Protein AF-A0A183G7K2-F1 (afdb_monomer_lite)

Organism: Heligmosomoides polygyrus (NCBI:txid6339)

Structure (mmCIF, N/CA/C/O backbone):
data_AF-A0A183G7K2-F1
#
_entry.id   AF-A0A183G7K2-F1
#
loop_
_atom_site.group_PDB
_atom_site.id
_atom_site.type_symbol
_atom_site.label_atom_id
_atom_site.label_alt_id
_atom_site.label_comp_id
_atom_site.label_asym_id
_atom_site.label_entity_id
_atom_site.label_seq_id
_atom_site.pdbx_PDB_ins_code
_atom_site.Cartn_x
_atom_site.Cartn_y
_atom_site.Cartn_z
_atom_site.occupancy
_atom_site.B_iso_or_equiv
_atom_site.auth_seq_id
_atom_site.auth_comp_id
_atom_site.auth_asym_id
_atom_site.auth_atom_id
_atom_site.pdbx_PDB_model_num
ATOM 1 N N . MET A 1 1 ? -31.179 12.630 -44.413 1.00 46.31 1 MET A N 1
ATOM 2 C CA . MET A 1 1 ? -31.026 12.393 -42.960 1.00 46.31 1 MET A CA 1
ATOM 3 C C . MET A 1 1 ? -29.543 12.173 -42.696 1.00 46.31 1 MET A C 1
ATOM 5 O O . MET A 1 1 ? -28.984 11.235 -43.246 1.00 46.31 1 MET A O 1
ATOM 9 N N . ARG A 1 2 ? -28.868 13.105 -42.007 1.00 49.22 2 ARG A N 1
ATOM 10 C CA . ARG A 1 2 ? -27.423 13.012 -41.729 1.00 49.22 2 ARG A CA 1
ATOM 11 C C . ARG A 1 2 ? -27.209 12.005 -40.596 1.00 49.22 2 ARG A C 1
ATOM 13 O O . ARG A 1 2 ? -27.756 12.185 -39.515 1.00 49.22 2 ARG A O 1
ATOM 20 N N . SER A 1 3 ? -26.465 10.942 -40.888 1.00 51.66 3 SER A N 1
ATOM 21 C CA . SER A 1 3 ? -26.138 9.864 -39.953 1.00 51.66 3 SER A CA 1
ATOM 22 C C . SER A 1 3 ? -25.268 10.404 -38.812 1.00 51.66 3 SER A C 1
ATOM 24 O O . SER A 1 3 ? -24.110 10.757 -39.024 1.00 51.66 3 SER A O 1
ATOM 26 N N . LEU A 1 4 ? -25.849 10.522 -37.616 1.00 52.50 4 LEU A N 1
ATOM 27 C CA . LEU A 1 4 ? -25.199 11.035 -36.401 1.00 52.50 4 LEU A CA 1
ATOM 28 C C . LEU A 1 4 ? -24.454 9.950 -35.598 1.00 52.50 4 LEU A C 1
ATOM 30 O O . LEU A 1 4 ? -23.961 10.224 -34.508 1.00 52.50 4 LEU A O 1
ATOM 34 N N . THR A 1 5 ? -24.375 8.716 -36.096 1.00 56.84 5 THR A N 1
ATOM 35 C CA . THR A 1 5 ? -23.909 7.562 -35.304 1.00 56.84 5 THR A CA 1
ATOM 36 C C . THR A 1 5 ? -22.398 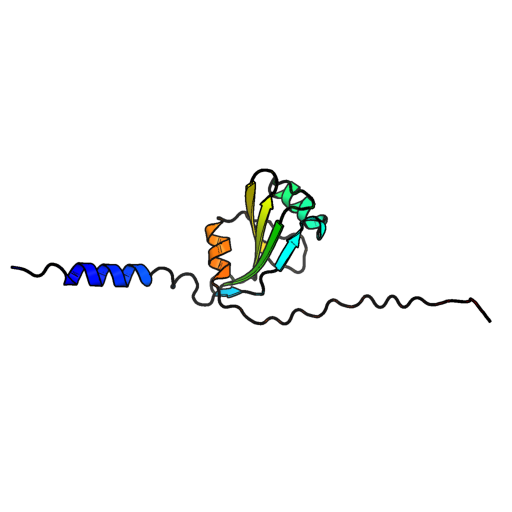7.332 -35.344 1.00 56.84 5 THR A C 1
ATOM 38 O O . THR A 1 5 ? -21.855 6.707 -34.438 1.00 56.84 5 THR A O 1
ATOM 41 N N . VAL A 1 6 ? -21.691 7.874 -36.337 1.00 60.19 6 VAL A N 1
ATOM 42 C CA . VAL A 1 6 ? -20.233 7.700 -36.483 1.00 60.19 6 VAL A CA 1
ATOM 43 C C . VAL A 1 6 ? -19.397 8.498 -35.461 1.00 60.19 6 VAL A C 1
ATOM 45 O O . VAL A 1 6 ? -18.475 7.916 -34.891 1.00 60.19 6 VAL A O 1
ATOM 48 N N . PRO A 1 7 ? -19.678 9.786 -35.156 1.00 56.66 7 PRO A N 1
ATOM 49 C CA . PRO A 1 7 ? -18.818 10.549 -34.244 1.00 56.66 7 PRO A CA 1
ATOM 50 C C . PRO A 1 7 ? -18.908 10.076 -32.783 1.00 56.66 7 PRO A C 1
ATOM 52 O O . PRO A 1 7 ? -17.937 10.198 -32.042 1.00 56.66 7 PRO A O 1
ATOM 55 N N . ILE A 1 8 ? -20.036 9.481 -32.376 1.00 58.91 8 ILE A N 1
ATOM 56 C CA . ILE A 1 8 ? -20.222 8.949 -31.015 1.00 58.91 8 ILE A CA 1
ATOM 57 C C . ILE A 1 8 ? -19.392 7.671 -30.813 1.00 58.91 8 ILE A C 1
ATOM 59 O O . ILE A 1 8 ? -18.786 7.487 -29.759 1.00 58.91 8 ILE A O 1
ATOM 63 N N . ALA A 1 9 ? -19.299 6.817 -31.838 1.00 58.38 9 ALA A N 1
ATOM 64 C CA . ALA A 1 9 ? -18.492 5.598 -31.783 1.00 58.38 9 ALA A CA 1
ATOM 65 C C . ALA A 1 9 ? -16.984 5.893 -31.665 1.00 58.38 9 ALA A C 1
ATOM 67 O O . ALA A 1 9 ? -16.269 5.184 -30.961 1.00 58.38 9 ALA A O 1
ATOM 68 N N . LEU A 1 10 ? -16.503 6.968 -32.300 1.00 54.88 10 LEU A N 1
ATOM 69 C CA . LEU A 1 10 ? -15.104 7.399 -32.197 1.00 54.88 10 LEU A CA 1
ATOM 70 C C . LEU A 1 10 ? -14.762 7.953 -30.807 1.00 54.88 10 LEU A C 1
ATOM 72 O O . LEU A 1 10 ? -13.694 7.649 -30.285 1.00 54.88 10 LEU A O 1
ATOM 76 N N . LEU A 1 11 ? -15.673 8.694 -30.168 1.00 53.81 11 LEU A N 1
ATOM 77 C CA . LEU A 1 11 ? -15.478 9.171 -28.793 1.00 53.81 11 LEU A CA 1
ATOM 78 C C . LEU A 1 11 ? -15.413 8.017 -27.781 1.00 53.81 11 LEU A C 1
ATOM 80 O O . LEU A 1 11 ? -14.591 8.061 -26.871 1.00 53.81 11 LEU A O 1
ATOM 84 N N . ALA A 1 12 ? -16.207 6.958 -27.967 1.00 57.59 12 ALA A N 1
ATOM 85 C CA . ALA A 1 12 ? -16.169 5.781 -27.095 1.00 57.59 12 ALA A CA 1
ATOM 86 C C . ALA A 1 12 ? -14.823 5.027 -27.152 1.00 57.59 12 ALA A C 1
ATOM 88 O O . ALA A 1 12 ? -14.366 4.512 -26.134 1.00 57.59 12 ALA A O 1
ATOM 89 N N . LEU A 1 13 ? -14.157 5.000 -28.312 1.00 53.09 13 LEU A N 1
ATOM 90 C CA . LEU A 1 13 ? -12.861 4.329 -28.482 1.00 53.09 13 LEU A CA 1
ATOM 91 C C . LEU A 1 13 ? -11.690 5.095 -27.837 1.00 53.09 13 LEU A C 1
ATOM 93 O O . LEU A 1 13 ? -10.727 4.472 -27.386 1.00 53.09 13 LEU A O 1
ATOM 97 N N . PHE A 1 14 ? -11.779 6.426 -27.736 1.00 51.25 14 PHE A N 1
ATOM 98 C CA . PHE A 1 14 ? -10.749 7.249 -27.085 1.00 51.25 14 PHE A CA 1
ATOM 99 C C . PHE A 1 14 ? -10.803 7.208 -25.551 1.00 51.25 14 PHE A C 1
ATOM 101 O O . PHE A 1 14 ? -9.768 7.345 -24.904 1.00 51.25 14 PHE A O 1
ATOM 108 N N . VAL A 1 15 ? -11.970 6.968 -24.946 1.00 52.94 15 VAL A N 1
ATOM 109 C CA . VAL A 1 15 ? -12.082 6.892 -23.474 1.00 52.94 15 VAL A CA 1
ATOM 110 C C . VAL A 1 15 ? -11.430 5.617 -22.915 1.00 52.94 15 VAL A C 1
ATOM 112 O O . VAL A 1 15 ? -10.930 5.622 -21.794 1.00 52.94 15 VAL A O 1
ATOM 115 N N . CYS A 1 16 ? -11.357 4.534 -23.696 1.00 49.72 16 CYS A N 1
ATOM 116 C CA . CYS A 1 16 ? -10.711 3.290 -23.260 1.00 49.72 16 CYS A CA 1
ATOM 117 C C . CYS A 1 16 ? -9.176 3.309 -23.344 1.00 49.72 16 CYS A C 1
ATOM 119 O O . CYS A 1 16 ? -8.536 2.409 -22.809 1.00 49.72 16 CYS A O 1
ATOM 121 N N . SER A 1 17 ? -8.574 4.291 -24.021 1.00 48.72 17 SER A N 1
ATOM 122 C CA . SER A 1 17 ? -7.126 4.319 -24.284 1.00 48.72 17 SER A CA 1
ATOM 123 C C . SER A 1 17 ? -6.342 5.240 -23.342 1.00 48.72 17 SER A C 1
ATOM 125 O O . SER A 1 17 ? -5.125 5.111 -23.243 1.00 48.72 17 SER A O 1
ATOM 127 N N . THR A 1 18 ? -7.006 6.120 -22.589 1.00 48.34 18 THR A N 1
ATOM 128 C CA . THR A 1 18 ? -6.326 7.068 -21.688 1.00 48.34 18 THR A CA 1
ATOM 129 C C . THR A 1 18 ? -5.968 6.491 -20.319 1.00 48.34 18 THR A C 1
ATOM 131 O O . THR A 1 18 ? -5.204 7.116 -19.594 1.00 48.34 18 THR A O 1
ATOM 134 N N . THR A 1 19 ? -6.465 5.308 -19.944 1.00 50.19 19 THR A N 1
ATOM 135 C CA . THR A 1 19 ? -6.119 4.675 -18.654 1.00 50.19 19 THR A CA 1
ATOM 136 C C . THR A 1 19 ? -4.874 3.792 -18.720 1.00 50.19 19 THR A C 1
ATOM 138 O O . THR A 1 19 ? -4.357 3.402 -17.681 1.00 50.19 19 THR A O 1
ATOM 141 N N . ALA A 1 20 ? -4.383 3.463 -19.919 1.00 48.03 20 ALA A N 1
ATOM 142 C CA . ALA A 1 20 ? -3.237 2.568 -20.095 1.00 48.03 20 ALA A CA 1
ATOM 143 C C . ALA A 1 20 ? -1.875 3.289 -20.063 1.00 48.03 20 ALA A C 1
ATOM 145 O O . ALA A 1 20 ? -0.847 2.641 -19.890 1.00 48.03 20 ALA A O 1
ATOM 146 N N . ILE A 1 21 ? -1.855 4.616 -20.226 1.00 48.88 21 ILE A N 1
ATOM 147 C CA . ILE A 1 21 ? -0.616 5.382 -20.445 1.00 48.88 21 ILE A CA 1
ATOM 148 C C . ILE A 1 21 ? 0.156 5.610 -19.130 1.00 48.88 21 ILE A C 1
ATOM 150 O O . ILE A 1 21 ? 1.381 5.630 -19.139 1.00 48.88 21 ILE A O 1
ATOM 154 N N . GLU A 1 22 ? -0.523 5.701 -17.980 1.00 53.16 22 GLU A N 1
ATOM 155 C CA . GLU A 1 22 ? 0.129 5.976 -16.681 1.00 53.16 22 GLU A CA 1
ATOM 156 C C . GLU A 1 22 ? 0.860 4.765 -16.068 1.00 53.16 22 GLU A C 1
ATOM 158 O O . GLU A 1 22 ? 1.569 4.909 -15.073 1.00 53.16 22 GLU A O 1
ATOM 163 N N . LEU A 1 23 ? 0.706 3.566 -16.641 1.00 58.06 23 LEU A N 1
ATOM 164 C CA . LEU A 1 23 ? 1.295 2.327 -16.114 1.00 58.06 23 LEU A CA 1
ATOM 165 C C . LEU A 1 23 ? 2.387 1.744 -17.022 1.00 58.06 23 LEU A C 1
ATOM 167 O O . LEU A 1 23 ? 2.909 0.662 -16.738 1.00 58.06 23 LEU A O 1
ATOM 171 N N . GLU A 1 24 ? 2.756 2.434 -18.105 1.00 65.88 24 GLU A N 1
ATOM 172 C CA . GLU A 1 24 ? 3.771 1.948 -19.037 1.00 65.88 24 GLU A CA 1
ATOM 173 C C . GLU A 1 24 ? 5.146 1.847 -18.349 1.00 65.88 24 GLU A C 1
ATOM 175 O O . GLU A 1 24 ? 5.725 2.828 -17.885 1.00 65.88 24 GLU A O 1
ATOM 180 N N . GLY A 1 25 ? 5.686 0.628 -18.262 1.00 75.62 25 GLY A N 1
ATOM 181 C CA . GLY A 1 25 ? 6.929 0.358 -17.532 1.00 75.62 25 GLY A CA 1
ATOM 182 C C . GLY A 1 25 ? 6.766 0.269 -16.011 1.00 75.62 25 GLY A C 1
ATOM 183 O O . GLY A 1 25 ? 7.775 0.209 -15.306 1.00 75.62 25 GLY A O 1
ATOM 184 N N . CYS A 1 26 ? 5.530 0.238 -15.498 1.00 86.81 26 CYS A N 1
ATOM 185 C CA . CYS A 1 26 ? 5.266 -0.096 -14.107 1.00 86.81 26 CYS A CA 1
ATOM 186 C C . CYS A 1 26 ? 5.319 -1.609 -13.888 1.00 86.81 26 CYS A C 1
ATOM 188 O O . CYS A 1 26 ? 4.605 -2.379 -14.530 1.00 86.81 26 CYS A O 1
ATOM 190 N N . GLN A 1 27 ? 6.124 -2.024 -12.917 1.00 89.94 27 GLN A N 1
ATOM 191 C CA . GLN A 1 27 ? 6.283 -3.405 -12.495 1.00 89.94 27 GLN A CA 1
ATOM 192 C C . GLN A 1 27 ? 5.927 -3.555 -11.020 1.00 89.94 27 GLN A C 1
ATOM 194 O O . GLN A 1 27 ? 6.222 -2.680 -10.204 1.00 89.94 27 GLN A O 1
ATOM 199 N N . ARG A 1 28 ? 5.343 -4.695 -10.655 1.00 91.38 28 ARG A N 1
ATOM 200 C CA . ARG A 1 28 ? 5.031 -5.034 -9.266 1.00 91.38 28 ARG A CA 1
ATOM 201 C C . ARG A 1 28 ? 5.493 -6.429 -8.876 1.00 91.38 28 ARG A C 1
ATOM 203 O O . ARG A 1 28 ? 5.543 -7.342 -9.696 1.00 91.38 28 ARG A O 1
ATOM 210 N N . GLY A 1 29 ? 5.773 -6.596 -7.590 1.00 90.06 29 GLY A N 1
ATOM 211 C CA . GLY A 1 29 ? 5.917 -7.899 -6.958 1.00 90.06 29 GLY A CA 1
ATOM 212 C C . GLY A 1 29 ? 4.567 -8.560 -6.659 1.00 90.06 29 GLY A C 1
ATOM 213 O O . GLY A 1 29 ? 3.498 -8.122 -7.102 1.00 90.06 29 GLY A O 1
ATOM 214 N N . TYR A 1 30 ? 4.621 -9.631 -5.870 1.00 90.62 30 TYR A N 1
ATOM 215 C CA . TYR A 1 30 ? 3.424 -10.285 -5.350 1.00 90.62 30 TYR A CA 1
ATOM 216 C C . TYR A 1 30 ? 2.713 -9.406 -4.324 1.00 90.62 30 TYR A C 1
ATOM 218 O O . TYR A 1 30 ? 3.353 -8.732 -3.516 1.00 90.62 30 TYR A O 1
ATOM 226 N N . LEU A 1 31 ? 1.383 -9.469 -4.338 1.00 92.62 31 LEU A N 1
ATOM 227 C CA . LEU A 1 31 ? 0.568 -8.935 -3.259 1.00 92.62 31 LEU A CA 1
ATOM 228 C C . LEU A 1 31 ? 0.727 -9.843 -2.036 1.00 92.62 31 LEU A C 1
ATOM 230 O O . LEU A 1 31 ? 0.383 -11.024 -2.086 1.00 92.62 31 LEU A O 1
ATOM 234 N N . SER A 1 32 ? 1.241 -9.289 -0.946 1.00 92.00 32 SER A N 1
ATOM 235 C CA . SER A 1 32 ? 1.282 -9.942 0.358 1.00 92.00 32 SER A CA 1
ATOM 236 C C . SER A 1 32 ? 0.109 -9.448 1.189 1.00 92.00 32 SER A C 1
ATOM 238 O O . SER A 1 32 ? -0.031 -8.245 1.393 1.00 92.00 32 SER A O 1
ATOM 240 N N . VAL A 1 33 ? -0.742 -10.357 1.659 1.00 92.44 33 VAL A N 1
ATOM 241 C CA . VAL A 1 33 ? -1.861 -10.028 2.548 1.00 92.44 33 VAL A CA 1
ATOM 242 C C . VAL A 1 33 ? -1.625 -10.709 3.884 1.00 92.44 33 VAL A C 1
ATOM 244 O O . VAL A 1 33 ? -1.406 -11.918 3.945 1.00 92.44 33 VAL A O 1
ATOM 247 N N . MET A 1 34 ? -1.658 -9.928 4.955 1.00 91.62 34 MET A N 1
ATOM 248 C CA . MET A 1 34 ? -1.414 -10.400 6.309 1.00 91.62 34 MET A CA 1
ATOM 249 C C . MET A 1 34 ? -2.307 -9.681 7.313 1.00 91.62 34 MET A C 1
ATOM 251 O O . MET A 1 34 ? -2.857 -8.616 7.045 1.00 91.62 34 MET A O 1
ATOM 255 N N . THR A 1 35 ? -2.434 -10.267 8.494 1.00 91.38 35 THR A N 1
ATOM 256 C CA . THR A 1 35 ? -3.002 -9.604 9.664 1.00 91.38 35 THR A CA 1
ATOM 257 C C . THR A 1 35 ? -1.944 -8.733 10.331 1.00 91.38 35 THR A C 1
ATOM 259 O O . THR A 1 35 ? -0.750 -9.043 10.315 1.00 91.38 35 THR A O 1
ATOM 262 N N . ALA A 1 36 ? -2.369 -7.627 10.935 1.00 87.75 36 ALA A N 1
ATOM 263 C CA . ALA A 1 36 ? -1.453 -6.663 11.531 1.00 87.75 36 ALA A CA 1
ATOM 264 C C . ALA A 1 36 ? -0.646 -7.242 12.717 1.00 87.75 36 ALA A C 1
ATOM 266 O O . ALA A 1 36 ? 0.414 -6.724 13.066 1.00 87.75 36 ALA A O 1
ATOM 267 N N . ASP A 1 37 ? -1.103 -8.323 13.355 1.00 88.69 37 ASP A N 1
ATOM 268 C CA . ASP A 1 37 ? -0.356 -9.019 14.410 1.00 88.69 37 ASP A CA 1
ATOM 269 C C . ASP A 1 37 ? 1.006 -9.580 13.964 1.00 88.69 37 ASP A C 1
ATOM 271 O O . ASP A 1 37 ? 1.886 -9.745 14.815 1.00 88.69 37 ASP A O 1
ATOM 275 N N . LYS A 1 38 ? 1.196 -9.817 12.659 1.00 85.81 38 LYS A N 1
ATOM 276 C CA . LYS A 1 38 ? 2.446 -10.321 12.077 1.00 85.81 38 LYS A CA 1
ATOM 277 C C . LYS A 1 38 ? 3.604 -9.332 12.182 1.00 85.81 38 LYS A C 1
ATOM 279 O O . LYS A 1 38 ? 4.748 -9.776 12.219 1.00 85.81 38 LYS A O 1
ATOM 284 N N . ASP A 1 39 ? 3.329 -8.031 12.299 1.00 79.94 39 ASP A N 1
ATOM 285 C CA . ASP A 1 39 ? 4.365 -7.005 12.415 1.00 79.94 39 ASP A CA 1
ATOM 286 C C . ASP A 1 39 ? 4.002 -5.919 13.443 1.00 79.94 39 ASP A C 1
ATOM 288 O O . ASP A 1 39 ? 3.349 -4.910 13.165 1.00 79.94 39 ASP A O 1
ATOM 292 N N . LYS A 1 40 ? 4.470 -6.116 14.682 1.00 84.94 40 LYS A N 1
ATOM 293 C CA . LYS A 1 40 ? 4.282 -5.146 15.774 1.00 84.94 40 LYS A CA 1
ATOM 294 C C . LYS A 1 40 ? 4.995 -3.816 15.516 1.00 84.94 40 LYS A C 1
ATOM 296 O O . LYS A 1 40 ? 4.528 -2.796 16.022 1.00 84.94 40 LYS A O 1
ATOM 301 N N . HIS A 1 41 ? 6.117 -3.828 14.795 1.00 84.25 41 HIS A N 1
ATOM 302 C CA . HIS A 1 41 ? 6.886 -2.620 14.507 1.00 84.25 41 HIS A CA 1
ATOM 303 C C . HIS A 1 41 ? 6.121 -1.745 13.523 1.00 84.25 41 HIS A C 1
ATOM 305 O O . HIS A 1 41 ? 5.863 -0.580 13.813 1.00 84.25 41 HIS A O 1
ATOM 311 N N . LEU A 1 42 ? 5.648 -2.344 12.431 1.00 81.38 42 LEU A N 1
ATOM 312 C CA . LEU A 1 42 ? 4.836 -1.670 11.428 1.00 81.38 42 LEU A CA 1
ATOM 313 C C . LEU A 1 42 ? 3.587 -1.036 12.048 1.00 81.38 42 LEU A C 1
ATOM 315 O O . LEU A 1 42 ? 3.285 0.125 11.794 1.00 81.38 42 LEU A O 1
ATOM 319 N N . ARG A 1 43 ? 2.890 -1.749 12.942 1.00 86.81 43 ARG A N 1
ATOM 320 C CA . ARG A 1 43 ? 1.736 -1.186 13.668 1.00 86.81 43 ARG A CA 1
ATOM 321 C C . ARG A 1 43 ? 2.090 0.050 14.491 1.00 86.81 43 ARG A C 1
ATOM 323 O O . ARG A 1 43 ? 1.294 0.988 14.554 1.00 86.81 43 ARG A O 1
ATOM 330 N N . LYS A 1 44 ? 3.253 0.038 15.147 1.00 88.44 44 LYS A N 1
ATOM 331 C CA . LYS A 1 44 ? 3.741 1.177 15.927 1.00 88.44 44 LYS A CA 1
ATOM 332 C C . LYS A 1 44 ? 4.051 2.358 15.007 1.00 88.44 44 LYS A C 1
ATOM 334 O O . LYS A 1 44 ? 3.575 3.454 15.276 1.00 88.44 44 LYS A O 1
ATOM 339 N N . GLU A 1 45 ? 4.751 2.124 13.902 1.00 87.44 45 GLU A N 1
ATOM 340 C CA . GLU A 1 45 ? 5.095 3.174 12.940 1.00 87.44 45 GLU A CA 1
ATOM 341 C C . GLU A 1 45 ? 3.873 3.788 12.262 1.00 87.44 45 GLU A C 1
ATOM 343 O O . GLU A 1 45 ? 3.787 5.008 12.180 1.00 87.44 45 GLU A O 1
ATOM 348 N N . ILE A 1 46 ? 2.899 2.979 11.828 1.00 88.25 46 ILE A N 1
ATOM 349 C CA . ILE A 1 46 ? 1.639 3.483 11.258 1.00 88.25 46 ILE A CA 1
ATOM 350 C C . ILE A 1 46 ? 0.944 4.400 12.275 1.00 88.25 46 ILE A C 1
ATOM 352 O O . ILE A 1 46 ? 0.477 5.485 11.926 1.00 88.25 46 ILE A O 1
ATOM 356 N N . LYS A 1 47 ? 0.906 4.003 13.552 1.00 91.88 47 LYS A N 1
ATOM 357 C CA . LYS A 1 47 ? 0.293 4.821 14.601 1.00 91.88 47 LYS A CA 1
ATOM 358 C C . LYS A 1 47 ? 1.059 6.124 14.835 1.00 91.88 47 LYS A C 1
ATOM 360 O O . LYS A 1 47 ? 0.430 7.170 14.948 1.00 91.88 47 LYS A O 1
ATOM 365 N N . GLU A 1 48 ? 2.383 6.064 14.932 1.00 91.44 48 GLU A N 1
ATOM 366 C CA . GLU A 1 48 ? 3.229 7.218 15.259 1.00 91.44 48 GLU A CA 1
ATOM 367 C C . GLU A 1 48 ? 3.345 8.211 14.100 1.00 91.44 48 GLU A C 1
ATOM 369 O O . GLU A 1 48 ? 3.235 9.414 14.318 1.00 91.44 48 GLU A O 1
ATOM 374 N N . LYS A 1 49 ? 3.533 7.718 12.873 1.00 89.56 49 LYS A N 1
ATOM 375 C CA . LYS A 1 49 ? 3.761 8.554 11.687 1.00 89.56 49 LYS A CA 1
ATOM 376 C C . LYS A 1 49 ? 2.465 8.966 10.989 1.00 89.56 49 LYS A C 1
ATOM 378 O O . LYS A 1 49 ? 2.411 10.053 10.428 1.00 89.56 49 LYS A O 1
ATOM 383 N N . LEU A 1 50 ? 1.428 8.122 11.008 1.00 90.06 50 LEU A N 1
ATOM 384 C CA . LEU A 1 50 ? 0.182 8.356 10.258 1.00 90.06 50 LEU A CA 1
ATOM 385 C C . LEU A 1 50 ? -1.041 8.601 11.154 1.00 90.06 50 LEU A C 1
ATOM 387 O O . LEU A 1 50 ? -2.132 8.840 10.642 1.00 90.06 50 LEU A O 1
ATOM 391 N N . GLY A 1 51 ? -0.904 8.497 12.481 1.00 90.56 51 GLY A N 1
ATOM 392 C CA . GLY A 1 51 ? -2.030 8.638 13.413 1.00 90.56 51 GLY A CA 1
ATOM 393 C C . GLY A 1 51 ? -3.099 7.547 13.268 1.00 90.56 51 GLY A C 1
ATOM 394 O O . GLY A 1 51 ? -4.185 7.666 13.835 1.00 90.56 51 GLY A O 1
ATOM 395 N N . PHE A 1 52 ? -2.816 6.477 12.518 1.00 91.06 52 PHE A N 1
ATOM 396 C CA . PHE A 1 52 ? -3.777 5.424 12.214 1.00 91.06 52 PHE A CA 1
ATOM 397 C C . PHE A 1 52 ? -3.533 4.209 13.115 1.00 91.06 52 PHE A C 1
ATOM 399 O O . PHE A 1 52 ? -2.472 3.591 13.096 1.00 91.06 52 PHE A O 1
ATOM 406 N N . SER A 1 53 ? -4.516 3.857 13.943 1.00 91.00 53 SER A N 1
ATOM 407 C CA . SER A 1 53 ? -4.400 2.706 14.843 1.00 91.00 53 SER A CA 1
ATOM 408 C C . SER A 1 53 ? -4.941 1.443 14.184 1.00 91.00 53 SER A C 1
ATOM 410 O O . SER A 1 53 ? -6.046 1.446 13.652 1.00 91.00 53 SER A O 1
ATOM 412 N N . THR A 1 54 ? -4.198 0.347 14.306 1.00 89.44 54 THR A N 1
ATOM 413 C CA . THR A 1 54 ? -4.596 -0.993 13.857 1.00 89.44 54 THR A CA 1
ATOM 414 C C . THR A 1 54 ? -4.760 -1.936 15.045 1.00 89.44 54 THR A C 1
ATOM 416 O O . THR A 1 54 ? -3.952 -1.946 15.982 1.00 89.44 54 THR A O 1
ATOM 419 N N . ASN A 1 55 ? -5.801 -2.755 15.016 1.00 89.94 55 ASN A N 1
ATOM 420 C CA . ASN A 1 55 ? -5.994 -3.930 15.855 1.00 89.94 55 ASN A CA 1
ATOM 421 C C . ASN A 1 55 ? -5.187 -5.112 15.311 1.00 89.94 55 ASN A C 1
ATOM 423 O O . ASN A 1 55 ? -4.544 -5.012 14.277 1.00 89.94 55 ASN A O 1
ATOM 427 N N . ARG A 1 56 ? -5.156 -6.226 16.045 1.00 88.31 56 ARG A N 1
ATOM 428 C CA . ARG A 1 56 ? -4.350 -7.408 15.679 1.00 88.31 56 ARG A CA 1
ATOM 429 C C . ARG A 1 56 ? -4.892 -8.133 14.446 1.00 88.31 56 ARG A C 1
ATOM 431 O O . ARG A 1 56 ? -4.117 -8.666 13.665 1.00 88.31 56 ARG A O 1
ATOM 438 N N . ASP A 1 57 ? -6.207 -8.149 14.320 1.00 90.25 57 ASP A N 1
ATOM 439 C CA . ASP A 1 57 ? -6.993 -8.829 13.296 1.00 90.25 57 ASP A CA 1
ATOM 440 C C . ASP A 1 57 ? -7.207 -7.989 12.030 1.00 90.25 57 ASP A C 1
ATOM 442 O O . ASP A 1 57 ? -7.685 -8.515 11.027 1.00 90.25 57 ASP A O 1
ATOM 446 N N . ASP A 1 58 ? -6.839 -6.707 12.062 1.00 91.25 58 ASP A N 1
ATOM 447 C CA . ASP A 1 58 ? -6.959 -5.815 10.911 1.00 91.25 58 ASP A CA 1
ATOM 448 C C . ASP A 1 58 ? -6.043 -6.260 9.765 1.00 91.25 58 ASP A C 1
ATOM 450 O O . ASP A 1 58 ? -4.950 -6.798 9.980 1.00 91.25 58 ASP A O 1
ATOM 454 N N . VAL A 1 59 ? -6.501 -6.029 8.536 1.00 92.12 59 VAL A N 1
ATOM 455 C CA . VAL A 1 59 ? -5.847 -6.516 7.319 1.00 92.12 59 VAL A CA 1
ATOM 456 C C . VAL A 1 59 ? -4.833 -5.495 6.821 1.00 92.12 59 VAL A C 1
ATOM 458 O O . VAL A 1 59 ? -5.137 -4.309 6.686 1.00 92.12 59 VAL A O 1
ATOM 461 N N . ILE A 1 60 ? -3.638 -5.978 6.495 1.00 93.25 60 ILE A N 1
ATOM 462 C CA . ILE A 1 60 ? -2.573 -5.239 5.824 1.00 93.25 60 ILE A CA 1
ATOM 463 C C . ILE A 1 60 ? -2.281 -5.938 4.494 1.00 93.25 60 ILE A C 1
ATOM 465 O O . ILE A 1 60 ? -1.951 -7.123 4.462 1.00 93.25 60 ILE A O 1
ATOM 469 N N . ALA A 1 61 ? -2.382 -5.198 3.396 1.00 94.75 61 ALA A N 1
ATOM 470 C CA . ALA A 1 61 ? -2.023 -5.648 2.060 1.00 94.75 61 ALA A CA 1
ATOM 471 C C . ALA A 1 61 ? -0.839 -4.824 1.547 1.00 94.75 61 ALA A C 1
ATOM 473 O O . ALA A 1 61 ? -0.900 -3.598 1.537 1.00 94.75 61 ALA A O 1
ATOM 474 N N . GLN A 1 62 ? 0.237 -5.482 1.127 1.00 93.94 62 GLN A N 1
ATOM 475 C CA . GLN A 1 62 ? 1.476 -4.846 0.687 1.00 93.94 62 GLN A CA 1
ATOM 476 C C . GLN A 1 62 ? 1.866 -5.313 -0.705 1.00 93.94 62 GLN A C 1
ATOM 478 O O . GLN A 1 62 ? 1.787 -6.500 -1.021 1.00 93.94 62 GLN A O 1
ATOM 483 N N . VAL A 1 63 ? 2.340 -4.382 -1.521 1.00 93.06 63 VAL A N 1
ATOM 484 C CA . VAL A 1 63 ? 2.886 -4.668 -2.842 1.00 93.06 63 VAL A CA 1
ATOM 485 C C . VAL A 1 63 ? 4.116 -3.808 -3.080 1.00 93.06 63 VAL A C 1
ATOM 487 O O . VAL A 1 63 ? 4.112 -2.599 -2.857 1.00 93.06 63 VAL A O 1
ATOM 490 N N . THR A 1 64 ? 5.193 -4.440 -3.533 1.00 92.88 64 THR A N 1
ATOM 491 C CA . THR A 1 64 ? 6.386 -3.727 -3.984 1.00 92.88 64 THR A CA 1
ATOM 492 C C . THR A 1 64 ? 6.198 -3.304 -5.433 1.00 92.88 64 THR A C 1
ATOM 494 O O . THR A 1 64 ? 5.804 -4.123 -6.260 1.00 92.88 64 THR A O 1
ATOM 497 N N . VAL A 1 65 ? 6.485 -2.047 -5.744 1.00 90.94 65 VAL A N 1
ATOM 498 C CA . VAL A 1 65 ? 6.238 -1.418 -7.042 1.00 90.94 65 VAL A CA 1
ATOM 499 C C . VAL A 1 65 ? 7.495 -0.695 -7.498 1.00 90.94 65 VAL A C 1
ATOM 501 O O . VAL A 1 65 ? 8.175 -0.030 -6.715 1.00 90.94 65 VAL A O 1
ATOM 504 N N . ARG A 1 66 ? 7.791 -0.801 -8.789 1.00 88.38 66 ARG A N 1
ATOM 505 C CA . ARG A 1 66 ? 8.820 -0.032 -9.477 1.00 88.38 66 ARG A CA 1
ATOM 506 C C . ARG A 1 66 ? 8.185 0.595 -10.710 1.00 88.38 66 ARG A C 1
ATOM 508 O O . ARG A 1 66 ? 7.669 -0.124 -11.556 1.00 88.38 66 ARG A O 1
ATOM 515 N N . SER A 1 67 ? 8.224 1.917 -10.812 1.00 80.25 67 SER A N 1
ATOM 516 C CA . SER A 1 67 ? 7.769 2.648 -12.001 1.00 80.25 67 SER A CA 1
ATOM 517 C C . SER A 1 67 ? 8.970 3.234 -12.738 1.00 80.25 67 SER A C 1
ATOM 519 O O . SER A 1 67 ? 9.991 3.517 -12.113 1.00 80.25 67 SER A O 1
ATOM 521 N N . ARG A 1 68 ? 8.852 3.436 -14.054 1.00 72.19 68 ARG A N 1
ATOM 522 C CA . ARG A 1 68 ? 9.872 4.116 -14.867 1.00 72.19 68 ARG A CA 1
ATOM 523 C C . ARG A 1 68 ? 10.136 5.543 -14.372 1.00 72.19 68 ARG A C 1
ATOM 525 O O . ARG A 1 68 ? 11.284 5.977 -14.376 1.00 72.19 68 ARG A O 1
ATOM 532 N N . ASP A 1 69 ? 9.101 6.223 -13.886 1.00 73.81 69 ASP A N 1
ATOM 533 C CA . ASP A 1 69 ? 9.181 7.616 -13.425 1.00 73.81 69 ASP A CA 1
ATOM 534 C C . ASP A 1 69 ? 9.797 7.753 -12.027 1.00 73.81 69 ASP A C 1
ATOM 536 O O . ASP A 1 69 ? 10.037 8.859 -11.542 1.00 73.81 69 ASP A O 1
ATOM 540 N N . ARG A 1 70 ? 10.057 6.627 -11.352 1.00 70.69 70 ARG A N 1
ATOM 541 C CA . ARG A 1 70 ? 10.619 6.593 -10.004 1.00 70.69 70 ARG A CA 1
ATOM 542 C C . ARG A 1 70 ? 11.970 5.894 -10.028 1.00 70.69 70 ARG A C 1
ATOM 544 O O . ARG A 1 70 ? 12.087 4.731 -10.399 1.00 70.69 70 ARG A O 1
ATOM 551 N N . ALA A 1 71 ? 13.002 6.592 -9.558 1.00 69.81 71 ALA A N 1
ATOM 552 C CA . ALA A 1 71 ? 14.341 6.016 -9.429 1.00 69.81 71 ALA A CA 1
ATOM 553 C C . ALA A 1 71 ? 14.397 4.860 -8.409 1.00 69.81 71 ALA A C 1
ATOM 555 O O . ALA A 1 71 ? 15.305 4.032 -8.460 1.00 69.81 71 ALA A O 1
ATOM 556 N N . GLN A 1 72 ? 13.432 4.807 -7.487 1.00 80.81 72 GLN A N 1
ATOM 557 C CA . GLN A 1 72 ? 13.428 3.916 -6.334 1.00 80.81 72 GLN A CA 1
ATOM 558 C C . GLN A 1 72 ? 12.236 2.957 -6.354 1.00 80.81 72 GLN A C 1
ATOM 560 O O . GLN A 1 72 ? 11.157 3.262 -6.866 1.00 80.81 72 GLN A O 1
ATOM 565 N N . THR A 1 73 ? 12.450 1.789 -5.754 1.00 87.56 73 THR A N 1
ATOM 566 C CA . THR A 1 73 ? 11.408 0.798 -5.498 1.00 87.56 73 THR A CA 1
ATOM 567 C C . THR A 1 73 ? 10.616 1.206 -4.261 1.00 87.56 73 THR A C 1
ATOM 569 O O . THR A 1 73 ? 11.197 1.478 -3.212 1.00 87.56 73 THR A O 1
ATOM 572 N N . MET A 1 74 ? 9.292 1.196 -4.363 1.00 89.25 74 MET A N 1
ATOM 573 C CA . MET A 1 74 ? 8.385 1.548 -3.272 1.00 89.25 74 MET A CA 1
ATOM 574 C C . MET A 1 74 ? 7.661 0.303 -2.773 1.00 89.25 74 MET A C 1
ATOM 576 O O . MET A 1 74 ? 7.341 -0.583 -3.559 1.00 89.25 74 MET A O 1
ATOM 580 N N . THR A 1 75 ? 7.348 0.237 -1.484 1.00 91.19 75 THR A N 1
ATOM 581 C CA . THR A 1 75 ? 6.305 -0.658 -0.976 1.00 91.19 75 THR A CA 1
ATOM 582 C C . THR A 1 75 ? 5.057 0.164 -0.723 1.00 91.19 75 THR A C 1
ATOM 584 O O . THR A 1 75 ? 5.042 1.021 0.158 1.00 91.19 75 THR A O 1
ATOM 587 N N . ALA A 1 76 ? 4.008 -0.106 -1.491 1.00 93.56 76 ALA A N 1
ATOM 588 C CA . ALA A 1 76 ? 2.685 0.437 -1.252 1.00 93.56 76 ALA A CA 1
ATOM 589 C C . ALA A 1 76 ? 1.924 -0.498 -0.310 1.00 93.56 76 ALA A C 1
ATOM 591 O O . ALA A 1 76 ? 1.938 -1.719 -0.474 1.00 93.56 76 ALA A O 1
ATOM 592 N N . THR A 1 77 ? 1.270 0.078 0.688 1.00 94.44 77 THR A N 1
ATOM 593 C CA . THR A 1 77 ? 0.536 -0.634 1.728 1.00 94.44 77 THR A CA 1
ATOM 594 C C . THR A 1 77 ? -0.878 -0.087 1.825 1.00 94.44 77 THR A C 1
ATOM 596 O O . THR A 1 77 ? -1.077 1.121 1.918 1.00 94.44 77 THR A O 1
ATOM 599 N N . PHE A 1 78 ? -1.854 -0.985 1.855 1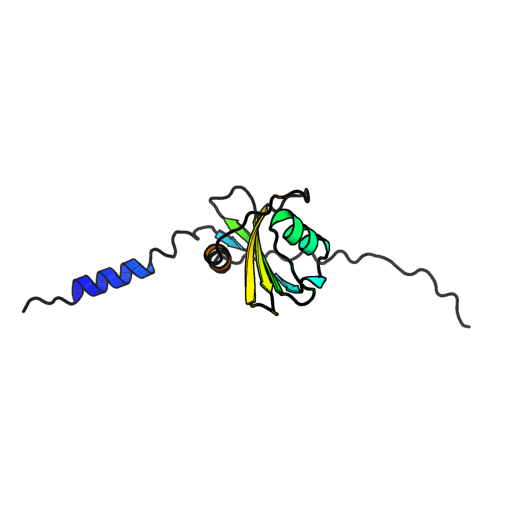.00 95.94 78 PHE A N 1
ATOM 600 C CA . PHE A 1 78 ? -3.233 -0.710 2.220 1.00 95.94 78 PHE A CA 1
ATOM 601 C C . PHE A 1 78 ? -3.529 -1.366 3.565 1.00 95.94 78 PHE A C 1
ATOM 603 O O . PHE A 1 78 ? -3.198 -2.531 3.785 1.00 95.94 78 PHE A O 1
ATOM 610 N N . VAL A 1 79 ? -4.171 -0.625 4.458 1.00 94.06 79 VAL A N 1
ATOM 611 C CA . VAL A 1 79 ? -4.567 -1.100 5.780 1.00 94.06 79 VAL A CA 1
ATOM 612 C C . VAL A 1 79 ? -6.056 -0.864 5.955 1.00 94.06 79 VAL A C 1
ATOM 614 O O . VAL A 1 79 ? -6.517 0.271 5.851 1.00 94.06 79 VAL A O 1
ATOM 617 N N . GLY A 1 80 ? -6.799 -1.930 6.242 1.00 91.94 80 GLY A N 1
ATOM 618 C CA . GLY A 1 80 ? -8.235 -1.884 6.502 1.00 91.94 80 GLY A CA 1
ATOM 619 C C . GLY A 1 80 ? -8.555 -2.328 7.924 1.00 91.94 80 GLY A C 1
ATOM 620 O O . GLY A 1 80 ? -8.112 -3.393 8.356 1.00 91.94 80 GLY A O 1
ATOM 621 N N . ARG A 1 81 ? -9.342 -1.524 8.647 1.00 90.25 81 ARG A N 1
ATOM 622 C CA . ARG A 1 81 ? -9.892 -1.898 9.951 1.00 90.25 81 ARG A CA 1
ATOM 623 C C . ARG A 1 81 ? -11.165 -2.713 9.791 1.00 90.25 81 ARG A C 1
ATOM 625 O O . ARG A 1 81 ? -12.107 -2.277 9.132 1.00 90.25 81 ARG A O 1
ATOM 632 N N . ASN A 1 82 ? -11.233 -3.851 10.475 1.00 82.06 82 ASN A N 1
ATOM 633 C CA . ASN A 1 82 ? -12.405 -4.727 10.411 1.00 82.06 82 ASN A CA 1
ATOM 634 C C . ASN A 1 82 ? -13.604 -4.165 11.188 1.00 82.06 82 ASN A C 1
ATOM 636 O O . ASN A 1 82 ? -14.749 -4.428 10.834 1.00 82.06 82 ASN A O 1
ATOM 640 N N . LYS A 1 83 ? -13.354 -3.419 12.273 1.00 78.94 83 LYS A N 1
ATOM 641 C CA . LYS A 1 83 ? -14.398 -3.037 13.242 1.00 78.94 83 LYS A CA 1
ATOM 642 C C . LYS A 1 83 ? -15.180 -1.778 12.878 1.00 78.94 83 LYS A C 1
ATOM 644 O O . LYS A 1 83 ? -16.349 -1.687 13.231 1.00 78.94 83 LYS A O 1
ATOM 649 N N . ASP A 1 84 ? -14.543 -0.810 12.228 1.00 85.12 84 ASP A N 1
ATOM 650 C CA . ASP A 1 84 ? -15.139 0.498 11.917 1.00 85.12 84 ASP A CA 1
ATOM 651 C C . ASP A 1 84 ? -15.050 0.873 10.428 1.00 85.12 84 ASP A C 1
ATOM 653 O O . ASP A 1 84 ? -15.486 1.954 10.039 1.00 85.12 84 ASP A O 1
ATOM 657 N N . GLY A 1 85 ? -14.509 -0.018 9.588 1.00 82.44 85 GLY A N 1
ATOM 658 C CA . GLY A 1 85 ? -14.418 0.168 8.138 1.00 82.44 85 GLY A CA 1
ATOM 659 C C . GLY A 1 85 ? -13.435 1.253 7.693 1.00 82.44 85 GLY A C 1
ATOM 660 O O . GLY A 1 85 ? -13.352 1.558 6.503 1.00 82.44 85 GLY A O 1
ATOM 661 N N . LEU A 1 86 ? -12.679 1.849 8.618 1.00 91.06 86 LEU A N 1
ATOM 662 C CA . LEU A 1 86 ? -11.704 2.876 8.284 1.00 91.06 86 LEU A CA 1
ATOM 663 C C . LEU A 1 86 ? -10.467 2.240 7.651 1.00 91.06 86 LEU A C 1
ATOM 665 O O . LEU A 1 86 ? -9.978 1.197 8.081 1.00 91.06 86 LEU A O 1
ATOM 669 N N . SER A 1 87 ? -9.929 2.899 6.634 1.00 94.19 87 SER A N 1
ATOM 670 C CA . SER A 1 87 ? -8.762 2.420 5.900 1.00 94.19 87 SER A CA 1
ATOM 671 C C . SER A 1 87 ? -7.781 3.546 5.619 1.00 94.19 87 SER A C 1
ATOM 673 O O . SER A 1 87 ? -8.128 4.727 5.670 1.00 94.19 87 SER A O 1
ATOM 675 N N . ILE A 1 88 ? -6.535 3.171 5.359 1.00 95.31 88 ILE A N 1
ATOM 676 C CA . ILE A 1 88 ? -5.475 4.079 4.929 1.00 95.31 88 ILE A CA 1
ATOM 677 C C . ILE A 1 88 ? -4.604 3.366 3.899 1.00 95.31 88 ILE A C 1
ATOM 679 O O . ILE A 1 88 ? -4.381 2.159 3.992 1.00 95.31 88 ILE A O 1
ATOM 683 N N . ALA A 1 89 ? -4.113 4.114 2.917 1.00 96.44 89 ALA A N 1
ATOM 684 C CA . ALA A 1 89 ? -3.075 3.652 2.018 1.00 96.44 89 ALA A CA 1
ATOM 685 C C . ALA A 1 89 ? -1.873 4.580 2.141 1.00 96.44 89 ALA A C 1
ATOM 687 O O . ALA A 1 89 ? -2.015 5.797 2.273 1.00 96.44 89 ALA A O 1
ATOM 688 N N . TYR A 1 90 ? -0.689 3.996 2.128 1.00 94.31 90 TYR A N 1
ATOM 689 C CA . TYR A 1 90 ? 0.565 4.726 2.190 1.00 94.31 90 TYR A CA 1
ATOM 690 C C . TYR A 1 90 ? 1.640 3.972 1.418 1.00 94.31 90 TYR A C 1
ATOM 692 O O . TYR A 1 90 ? 1.510 2.782 1.142 1.00 94.31 90 TYR A O 1
ATOM 700 N N . GLU A 1 91 ? 2.717 4.656 1.081 1.00 92.62 91 GLU A N 1
ATOM 701 C CA . GLU A 1 91 ? 3.900 4.053 0.492 1.00 92.62 91 GLU A CA 1
ATOM 702 C C . GLU A 1 91 ? 5.152 4.468 1.253 1.00 92.62 91 GLU A C 1
ATOM 704 O O . GLU A 1 91 ? 5.182 5.495 1.935 1.00 92.62 91 GLU A O 1
ATOM 709 N N . PHE A 1 92 ? 6.183 3.643 1.145 1.00 89.62 92 PHE A N 1
ATOM 710 C CA . PHE A 1 92 ? 7.510 3.945 1.657 1.00 89.62 92 PHE A CA 1
ATOM 711 C C . PHE A 1 92 ? 8.568 3.373 0.726 1.00 89.62 92 PHE A C 1
ATOM 713 O O . PHE A 1 92 ? 8.341 2.378 0.032 1.00 89.62 92 PHE A O 1
ATOM 720 N N . GLU A 1 93 ? 9.723 4.022 0.690 1.00 87.75 93 GLU A N 1
ATOM 721 C CA . GLU A 1 93 ? 10.851 3.571 -0.114 1.00 87.75 93 GLU A CA 1
ATOM 722 C C . GLU A 1 93 ? 11.423 2.265 0.456 1.00 87.75 93 GLU A C 1
ATOM 724 O O . GLU A 1 93 ? 11.582 2.111 1.665 1.00 87.75 93 GLU A O 1
ATOM 729 N N . VAL A 1 94 ? 11.750 1.302 -0.404 1.00 80.00 94 VAL A N 1
ATOM 730 C CA . VAL A 1 94 ? 12.461 0.090 0.018 1.00 80.00 94 VAL A CA 1
ATOM 731 C C . VAL A 1 94 ? 13.942 0.432 0.157 1.00 80.00 94 VAL A C 1
ATOM 733 O O . VAL A 1 94 ? 14.730 0.201 -0.760 1.00 80.00 94 VAL A O 1
ATOM 736 N N . ARG A 1 95 ? 14.324 1.002 1.303 1.00 73.31 95 ARG A N 1
ATOM 737 C CA . ARG A 1 95 ? 15.729 1.212 1.667 1.00 73.31 95 ARG A CA 1
ATOM 738 C C . ARG A 1 95 ? 16.250 0.151 2.629 1.00 73.31 95 ARG A C 1
ATOM 740 O O . ARG A 1 95 ? 15.500 -0.511 3.341 1.00 73.31 95 ARG A O 1
ATOM 747 N N . THR A 1 96 ? 17.573 0.006 2.659 1.00 56.91 96 THR A N 1
ATOM 748 C CA . THR A 1 96 ? 18.297 -0.827 3.629 1.00 56.91 96 THR A CA 1
ATOM 749 C C . THR A 1 96 ? 18.201 -0.283 5.058 1.00 56.91 96 THR A C 1
ATOM 751 O O . THR A 1 96 ? 18.372 -1.049 6.006 1.00 56.91 96 THR A O 1
ATOM 754 N N . ASP A 1 97 ? 17.917 1.011 5.232 1.00 55.28 97 ASP A N 1
ATOM 755 C CA . ASP A 1 97 ? 17.662 1.643 6.520 1.00 55.28 97 ASP A CA 1
ATOM 756 C C . ASP A 1 97 ? 16.153 1.738 6.805 1.00 55.28 97 ASP A C 1
ATOM 758 O O . ASP A 1 97 ? 15.343 2.198 6.003 1.00 55.28 97 ASP A O 1
ATOM 762 N N . ARG A 1 98 ? 15.744 1.291 7.997 1.00 57.88 98 ARG A N 1
ATOM 763 C CA . ARG A 1 98 ? 14.331 1.230 8.424 1.00 57.88 98 ARG A CA 1
ATOM 764 C C . ARG A 1 98 ? 13.673 2.605 8.634 1.00 57.88 98 ARG A C 1
ATOM 766 O O . ARG A 1 98 ? 12.534 2.667 9.073 1.00 57.88 98 ARG A O 1
ATOM 773 N N . ASN A 1 99 ? 14.355 3.702 8.312 1.00 63.88 99 ASN A N 1
ATOM 774 C CA . ASN A 1 99 ? 13.886 5.072 8.531 1.00 63.88 99 ASN A CA 1
ATOM 775 C C . ASN A 1 99 ? 13.198 5.682 7.304 1.00 63.88 99 ASN A C 1
ATOM 777 O O . ASN A 1 99 ? 13.229 6.893 7.113 1.00 63.88 99 ASN A O 1
ATOM 781 N N . SER A 1 100 ? 12.556 4.865 6.476 1.00 70.75 100 SER A N 1
ATOM 782 C CA . SER A 1 100 ? 11.814 5.397 5.336 1.00 70.75 100 SER A CA 1
ATOM 783 C C . SER A 1 100 ? 10.580 6.173 5.814 1.00 70.75 100 SER A C 1
ATOM 785 O O . SER A 1 100 ? 9.855 5.744 6.725 1.00 70.75 100 SER A O 1
ATO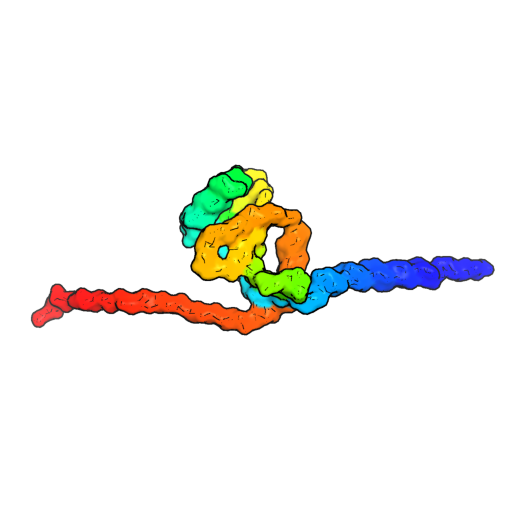M 787 N N . ASP A 1 101 ? 10.365 7.348 5.228 1.00 84.19 101 ASP A N 1
ATOM 788 C CA . ASP A 1 101 ? 9.189 8.164 5.510 1.00 84.19 101 ASP A CA 1
ATOM 789 C C . ASP A 1 101 ? 7.941 7.483 4.942 1.00 84.19 101 ASP A C 1
ATOM 791 O O . ASP A 1 101 ? 7.930 7.006 3.805 1.00 84.19 101 ASP A O 1
ATOM 795 N N . LEU A 1 102 ? 6.884 7.419 5.756 1.00 89.38 102 LEU A N 1
ATOM 796 C CA . LEU A 1 102 ? 5.591 6.900 5.322 1.00 89.38 102 LEU A CA 1
ATOM 797 C C . LEU A 1 102 ? 4.817 8.041 4.668 1.00 89.38 102 LEU A C 1
ATOM 799 O O . LEU A 1 102 ? 4.474 9.019 5.330 1.00 89.38 102 LEU A O 1
ATOM 803 N N . THR A 1 103 ? 4.515 7.904 3.382 1.00 91.31 103 THR A N 1
ATOM 804 C CA . THR A 1 103 ? 3.759 8.905 2.624 1.00 91.31 103 THR A CA 1
ATOM 805 C C . THR A 1 103 ? 2.353 8.390 2.373 1.00 91.31 103 THR A C 1
ATOM 807 O O . THR A 1 103 ? 2.182 7.349 1.744 1.00 91.31 103 THR A O 1
ATOM 810 N N . VAL A 1 104 ? 1.333 9.100 2.859 1.00 94.44 104 VAL A N 1
ATOM 811 C CA . VAL A 1 104 ? -0.069 8.754 2.576 1.00 94.44 104 VAL A CA 1
ATOM 812 C C . VAL A 1 104 ? -0.336 8.912 1.082 1.00 94.44 104 VAL A C 1
ATOM 814 O O . VAL A 1 104 ? -0.001 9.941 0.497 1.00 94.44 104 VAL A O 1
ATOM 817 N N . ILE A 1 105 ? -0.972 7.910 0.479 1.00 93.75 105 ILE A N 1
ATOM 818 C CA . ILE A 1 105 ? -1.373 7.929 -0.930 1.00 93.75 105 ILE A CA 1
ATOM 819 C C . ILE A 1 105 ? -2.893 7.805 -1.065 1.00 93.75 105 ILE A C 1
ATOM 821 O O . ILE A 1 105 ? -3.551 7.212 -0.204 1.00 93.75 105 ILE A O 1
ATOM 825 N N . PRO A 1 106 ? -3.480 8.312 -2.162 1.00 95.25 106 PRO A N 1
ATOM 826 C CA . PRO A 1 106 ? -4.863 8.010 -2.500 1.00 95.25 106 PRO A CA 1
ATOM 827 C C . PRO A 1 106 ? -5.083 6.501 -2.672 1.00 95.25 106 PRO A C 1
ATOM 829 O O . PRO A 1 106 ? -4.237 5.797 -3.221 1.00 95.25 106 PRO A O 1
ATOM 832 N N . PHE A 1 107 ? -6.264 5.997 -2.297 1.00 93.25 107 PHE A N 1
ATOM 833 C CA . PHE A 1 107 ? -6.605 4.582 -2.515 1.00 93.25 107 PHE A CA 1
ATOM 834 C C . PHE A 1 107 ? -6.516 4.176 -3.980 1.00 93.25 107 PHE A C 1
ATOM 836 O O . PHE A 1 107 ? -6.027 3.090 -4.278 1.00 93.25 107 PHE A O 1
ATOM 843 N N . LYS A 1 108 ? -6.937 5.065 -4.891 1.00 92.50 108 LYS A N 1
ATOM 844 C CA . LYS A 1 108 ? -6.834 4.836 -6.334 1.00 92.50 108 LYS A CA 1
ATOM 845 C C . LYS A 1 108 ? -5.405 4.450 -6.721 1.00 92.50 108 LYS A C 1
ATOM 847 O O . LYS A 1 108 ? -5.225 3.440 -7.380 1.00 92.50 108 LYS A O 1
ATOM 852 N N . THR A 1 109 ? -4.407 5.166 -6.208 1.00 91.75 109 THR A N 1
ATOM 853 C CA . THR A 1 109 ? -2.990 4.893 -6.472 1.00 91.75 109 THR A CA 1
ATOM 854 C C . THR A 1 109 ? -2.583 3.482 -6.043 1.00 91.75 109 THR A C 1
ATOM 856 O O . THR A 1 109 ? -1.930 2.783 -6.810 1.00 91.75 109 THR A O 1
ATOM 859 N N . PHE A 1 110 ? -3.015 3.014 -4.865 1.00 94.12 110 PHE A N 1
ATOM 860 C CA . PHE A 1 110 ? -2.743 1.635 -4.436 1.00 94.12 110 PHE A CA 1
ATOM 861 C C . PHE A 1 110 ? -3.353 0.603 -5.396 1.00 94.12 110 PHE A C 1
ATOM 863 O O . PHE A 1 110 ? -2.688 -0.361 -5.768 1.00 94.12 110 PHE A O 1
ATOM 870 N N . PHE A 1 111 ? -4.605 0.797 -5.816 1.00 93.50 111 PHE A N 1
ATOM 871 C CA . PHE A 1 111 ? -5.275 -0.128 -6.736 1.00 93.50 111 PHE A CA 1
ATOM 872 C C . PHE A 1 111 ? -4.726 -0.055 -8.165 1.00 93.50 111 PHE A C 1
ATOM 874 O O . PHE A 1 111 ? -4.642 -1.088 -8.826 1.00 93.50 111 PHE A O 1
ATOM 881 N N . ASP A 1 112 ? -4.303 1.121 -8.625 1.00 91.44 112 ASP A N 1
ATOM 882 C CA . ASP A 1 112 ? -3.610 1.291 -9.903 1.00 91.44 112 ASP A CA 1
ATOM 883 C C . ASP A 1 112 ? -2.290 0.510 -9.895 1.00 91.44 112 ASP A C 1
ATOM 885 O O . ASP A 1 112 ? -1.978 -0.196 -10.851 1.00 91.44 112 ASP A O 1
ATOM 889 N N . TYR A 1 113 ? -1.555 0.520 -8.777 1.00 91.44 113 TYR A N 1
ATOM 890 C CA . TYR A 1 113 ? -0.342 -0.284 -8.645 1.00 91.44 113 TYR A CA 1
ATOM 891 C C . TYR A 1 113 ? -0.583 -1.788 -8.764 1.00 91.44 113 TYR A C 1
ATOM 893 O O . TYR A 1 113 ? 0.317 -2.500 -9.200 1.00 91.44 113 TYR A O 1
ATOM 901 N N . LEU A 1 114 ? -1.772 -2.298 -8.426 1.00 91.50 114 LEU A N 1
ATOM 902 C CA . LEU A 1 114 ? -2.105 -3.716 -8.624 1.00 91.50 114 LEU A CA 1
ATOM 903 C C . LEU A 1 114 ? -2.270 -4.085 -10.105 1.00 91.50 114 LEU A C 1
ATOM 905 O O . LEU A 1 114 ? -2.194 -5.267 -10.449 1.00 91.50 114 LEU A O 1
ATOM 909 N N . GLN A 1 115 ? -2.459 -3.093 -10.975 1.00 90.75 115 GLN A N 1
ATOM 910 C CA . GLN A 1 115 ? -2.565 -3.274 -12.423 1.00 90.75 115 GLN A CA 1
ATOM 911 C C . GLN A 1 115 ? -1.197 -3.269 -13.122 1.00 90.75 115 GLN 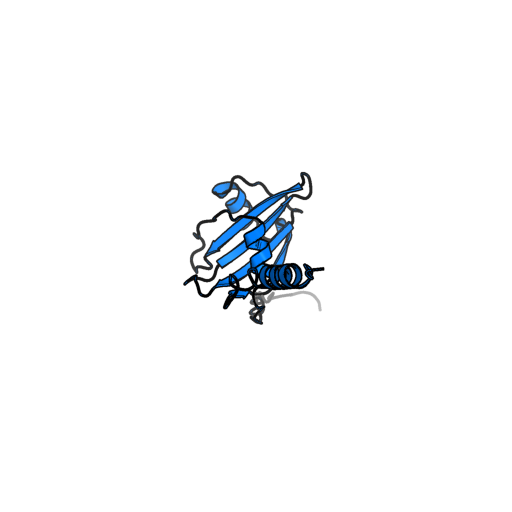A C 1
ATOM 913 O O . GLN A 1 115 ? -1.122 -3.628 -14.295 1.00 90.75 115 GLN A O 1
ATOM 918 N N . CYS A 1 116 ? -0.116 -2.911 -12.418 1.00 88.56 116 CYS A N 1
ATOM 919 C CA . CYS A 1 116 ? 1.241 -2.980 -12.955 1.00 88.56 116 CYS A CA 1
ATOM 920 C C . CYS A 1 116 ? 1.635 -4.409 -13.354 1.00 88.56 116 CYS A C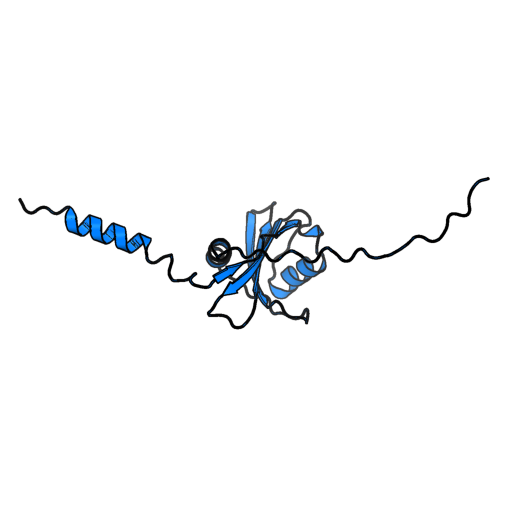 1
ATOM 922 O O . CYS A 1 116 ? 1.120 -5.395 -12.811 1.00 88.56 116 CYS A O 1
ATOM 924 N N . GLU A 1 117 ? 2.598 -4.521 -14.270 1.00 89.12 117 GLU A N 1
ATOM 925 C CA . GLU A 1 117 ? 3.097 -5.805 -14.754 1.00 89.12 117 GLU A CA 1
ATOM 926 C C . GLU A 1 117 ? 3.694 -6.608 -13.591 1.00 89.12 117 GLU A C 1
ATOM 928 O O . GLU A 1 117 ? 4.650 -6.184 -12.938 1.00 89.12 117 GLU A O 1
ATOM 933 N N . GLN A 1 118 ? 3.123 -7.776 -13.295 1.00 87.31 118 GLN A N 1
ATOM 934 C CA . GLN A 1 118 ? 3.638 -8.617 -12.222 1.00 87.31 118 GLN A CA 1
ATOM 935 C C . GLN A 1 118 ? 4.911 -9.324 -12.681 1.00 87.31 118 GLN A C 1
ATOM 937 O O . GLN A 1 118 ? 4.867 -10.233 -13.509 1.00 87.31 118 GLN A O 1
ATOM 942 N N . ILE A 1 119 ? 6.036 -8.964 -12.075 1.00 83.31 119 ILE A N 1
ATOM 943 C CA . ILE A 1 119 ? 7.306 -9.646 -12.292 1.00 83.31 119 ILE A CA 1
ATOM 944 C C . ILE A 1 119 ? 7.526 -10.703 -11.212 1.00 83.31 119 ILE A C 1
ATOM 946 O O . ILE A 1 119 ? 7.337 -10.472 -10.015 1.00 83.31 119 ILE A O 1
ATOM 950 N N . TYR A 1 120 ? 7.921 -11.902 -11.642 1.00 64.25 120 TYR A N 1
ATOM 951 C CA . TYR A 1 120 ? 8.235 -13.024 -10.763 1.00 64.25 120 TYR A CA 1
ATOM 952 C C . TYR A 1 120 ? 9.558 -12.764 -10.029 1.00 64.25 120 TYR A C 1
ATOM 954 O O . TYR A 1 120 ? 10.592 -13.340 -10.362 1.00 64.25 120 TYR A O 1
ATOM 962 N N . PHE A 1 121 ? 9.544 -11.936 -8.986 1.00 55.03 121 PHE A N 1
ATOM 963 C CA . PHE A 1 121 ? 10.573 -12.039 -7.958 1.00 55.03 121 PHE A CA 1
ATOM 964 C C . PHE A 1 121 ? 10.296 -13.330 -7.193 1.00 55.03 121 PHE A C 1
ATOM 966 O O . PHE A 1 121 ? 9.329 -13.401 -6.436 1.00 55.03 121 PHE A O 1
ATOM 973 N N . LYS A 1 122 ? 11.100 -14.380 -7.405 1.00 45.03 122 LYS A N 1
ATOM 974 C CA . LYS A 1 122 ? 11.132 -15.494 -6.449 1.00 45.03 122 LYS A CA 1
ATOM 975 C C . LYS A 1 122 ? 11.447 -14.875 -5.084 1.00 45.03 122 LYS A C 1
ATOM 977 O O . LYS A 1 122 ? 12.509 -14.260 -4.965 1.00 45.03 122 LYS A O 1
ATOM 982 N N . PRO A 1 123 ? 10.566 -14.987 -4.075 1.00 47.31 123 PRO A N 1
ATOM 983 C CA . PRO A 1 123 ? 10.948 -14.625 -2.723 1.00 47.31 123 PRO A CA 1
ATOM 984 C C . PRO A 1 123 ? 12.197 -15.436 -2.387 1.00 47.31 123 PRO A C 1
ATOM 986 O O . PRO A 1 123 ? 12.217 -16.647 -2.630 1.00 47.31 123 PRO A O 1
ATOM 989 N N . ASN A 1 124 ? 13.244 -14.794 -1.866 1.00 47.75 124 ASN A N 1
ATOM 990 C CA . ASN A 1 124 ? 14.287 -15.571 -1.211 1.00 47.75 124 ASN A CA 1
ATOM 991 C C . ASN A 1 124 ? 13.586 -16.397 -0.127 1.00 47.75 124 ASN A C 1
ATOM 993 O O . ASN A 1 124 ? 12.794 -15.821 0.630 1.00 47.75 124 ASN A O 1
ATOM 997 N N . PRO A 1 125 ? 13.805 -17.723 -0.076 1.00 39.16 125 PRO A N 1
ATOM 998 C CA . PRO A 1 125 ? 13.235 -18.523 0.988 1.00 39.16 125 PRO A CA 1
ATOM 999 C C . PRO A 1 125 ? 13.634 -17.881 2.321 1.00 39.16 125 PRO A C 1
ATOM 1001 O O . PRO A 1 125 ? 14.761 -17.376 2.434 1.00 39.16 125 PRO A O 1
ATOM 1004 N N . PRO A 1 126 ? 12.723 -17.835 3.309 1.00 42.59 126 PRO A N 1
ATOM 1005 C CA . PRO A 1 126 ? 13.083 -17.365 4.634 1.00 42.59 126 PRO A CA 1
ATOM 1006 C C . PRO A 1 126 ? 14.332 -18.131 5.062 1.00 42.59 126 PRO A C 1
ATOM 1008 O O . PRO A 1 126 ? 14.371 -19.358 4.945 1.00 42.59 126 PRO A O 1
ATOM 1011 N N . LYS A 1 127 ? 15.374 -17.403 5.485 1.00 48.69 127 LYS A N 1
ATOM 1012 C CA . LYS A 1 127 ? 16.533 -18.029 6.118 1.00 48.69 127 LYS A CA 1
ATOM 1013 C C . LYS A 1 127 ? 15.965 -18.854 7.266 1.00 48.69 127 LYS A C 1
ATOM 1015 O O . LYS A 1 127 ? 15.374 -18.286 8.180 1.00 48.69 127 LYS A O 1
ATOM 1020 N N . GLN A 1 128 ? 16.043 -20.177 7.159 1.00 41.62 128 GLN A N 1
ATOM 1021 C CA . GLN A 1 128 ? 15.791 -21.027 8.306 1.00 41.62 128 GLN A CA 1
ATOM 1022 C C . GLN A 1 128 ? 16.849 -20.632 9.326 1.00 41.62 128 GLN A C 1
ATOM 1024 O O . GLN A 1 128 ? 18.042 -20.767 9.059 1.00 41.62 128 GLN A O 1
ATOM 1029 N N . ASP A 1 129 ? 16.409 -20.063 10.443 1.00 48.03 129 ASP A N 1
ATOM 1030 C CA . ASP A 1 129 ? 17.253 -19.933 11.614 1.00 48.03 129 ASP A CA 1
ATOM 1031 C C . ASP A 1 129 ? 17.675 -21.353 11.990 1.00 48.03 129 ASP A C 1
ATOM 1033 O O . ASP A 1 129 ? 16.885 -22.146 12.505 1.00 48.03 129 ASP A O 1
ATOM 1037 N N . GLU A 1 130 ? 18.917 -21.694 11.659 1.00 46.75 130 GLU A N 1
ATOM 1038 C CA . GLU A 1 130 ? 19.599 -22.914 12.066 1.00 46.75 130 GLU A CA 1
ATOM 1039 C C . GLU A 1 130 ? 19.866 -22.826 13.576 1.00 46.75 130 GLU A C 1
ATOM 1041 O O . GLU A 1 130 ? 20.986 -22.650 14.042 1.00 46.75 130 GLU A O 1
ATOM 1046 N N . HIS A 1 131 ? 18.799 -22.870 14.372 1.00 45.75 131 HIS A N 1
ATOM 1047 C CA . HIS A 1 131 ? 18.866 -23.272 15.767 1.00 45.75 131 HIS A CA 1
ATOM 1048 C C . HIS A 1 131 ? 18.645 -24.778 15.797 1.00 45.75 131 HIS A C 1
ATOM 1050 O O . HIS A 1 131 ? 17.536 -25.268 16.000 1.00 45.75 131 HIS A O 1
ATOM 1056 N N . ALA A 1 132 ? 19.728 -25.516 15.562 1.00 43.44 132 ALA A N 1
ATO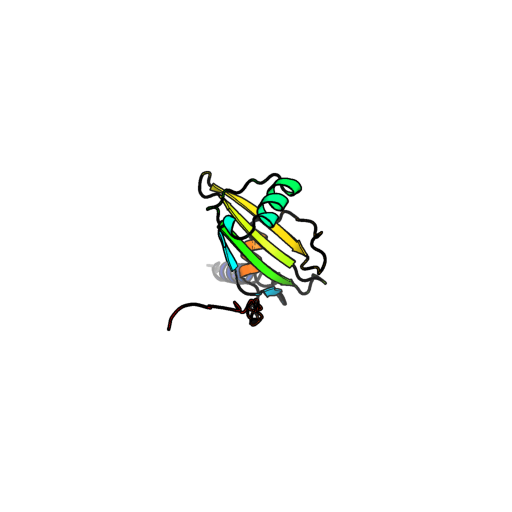M 1057 C CA . ALA A 1 132 ? 19.805 -26.899 15.993 1.00 43.44 132 ALA A CA 1
ATOM 1058 C C . ALA A 1 132 ? 19.613 -26.935 17.523 1.00 43.44 132 ALA A C 1
ATOM 1060 O O . ALA A 1 132 ? 20.388 -26.290 18.237 1.00 43.44 132 ALA A O 1
ATOM 1061 N N . PRO A 1 133 ? 18.633 -27.675 18.065 1.00 43.47 133 PRO A N 1
ATOM 1062 C CA . PRO A 1 133 ? 18.700 -28.081 19.456 1.00 43.47 133 PRO A CA 1
ATOM 1063 C C . PRO A 1 133 ? 19.836 -29.102 19.563 1.00 43.47 133 PRO A C 1
ATOM 1065 O O . PRO A 1 133 ? 19.779 -30.168 18.947 1.00 43.47 133 PRO A O 1
ATOM 1068 N N . LYS A 1 134 ? 20.890 -28.765 20.310 1.00 49.81 134 LYS A N 1
ATOM 1069 C CA . LYS A 1 134 ? 21.749 -29.789 20.906 1.00 49.81 134 LYS A CA 1
ATOM 1070 C C . LYS A 1 134 ? 21.057 -30.314 22.164 1.00 49.81 134 LYS A C 1
ATOM 1072 O O . LYS A 1 134 ? 20.484 -29.531 22.917 1.00 49.81 134 LYS A O 1
ATOM 1077 N N . ASP A 1 135 ? 21.181 -31.623 22.328 1.00 48.78 135 ASP A N 1
ATOM 1078 C CA . ASP A 1 135 ? 20.647 -32.519 23.356 1.00 48.78 135 ASP A CA 1
ATOM 1079 C C . ASP A 1 135 ? 19.182 -32.943 23.229 1.00 48.78 135 ASP A C 1
ATOM 1081 O O . ASP A 1 135 ? 18.253 -32.143 23.111 1.00 48.78 135 ASP A O 1
ATOM 1085 N N . PRO A 1 136 ? 18.994 -34.269 23.286 1.00 52.81 136 PRO A N 1
ATOM 1086 C CA . PRO A 1 136 ? 18.522 -34.812 24.545 1.00 52.81 136 PRO A CA 1
ATOM 1087 C C . PRO A 1 136 ? 19.452 -35.905 25.076 1.00 52.81 136 PRO A C 1
ATOM 1089 O O . PRO A 1 136 ? 19.597 -36.977 24.492 1.00 52.81 136 PRO A O 1
ATOM 1092 N N . ASP A 1 137 ? 20.003 -35.643 26.252 1.00 59.34 137 ASP A N 1
ATOM 1093 C CA . ASP A 1 137 ? 20.283 -36.686 27.223 1.00 59.34 137 ASP A CA 1
ATOM 1094 C C . ASP A 1 137 ? 18.920 -37.115 27.794 1.00 59.34 137 ASP A C 1
ATOM 1096 O O . ASP A 1 137 ? 18.308 -36.357 28.545 1.00 59.34 137 ASP A O 1
ATOM 1100 N N . CYS A 1 138 ? 18.374 -38.251 27.341 1.00 40.34 138 CYS A N 1
ATOM 1101 C CA . CYS A 1 138 ? 17.342 -39.017 28.053 1.00 40.34 138 CYS A CA 1
ATOM 1102 C C . CYS A 1 138 ? 17.026 -40.358 27.355 1.00 40.34 138 CYS A C 1
ATOM 1104 O O . CYS A 1 138 ? 16.487 -40.382 26.250 1.00 40.34 138 CYS A O 1
ATOM 1106 N N . CYS A 1 139 ? 17.242 -41.443 28.112 1.00 48.84 139 CYS A N 1
ATOM 1107 C CA . CYS A 1 139 ? 16.641 -42.784 28.003 1.00 48.84 139 CYS A CA 1
ATOM 1108 C C . CYS A 1 139 ? 17.258 -43.798 27.015 1.00 48.84 139 CYS A C 1
ATOM 1110 O O . CYS A 1 139 ? 16.712 -44.026 25.938 1.00 48.84 139 CYS A O 1
ATOM 1112 N N . ALA A 1 140 ? 18.297 -44.517 27.462 1.00 44.41 140 ALA A N 1
ATOM 1113 C CA . ALA A 1 140 ? 18.262 -45.963 27.766 1.00 44.41 140 ALA A CA 1
ATOM 1114 C C . ALA A 1 140 ? 19.608 -46.422 28.348 1.00 44.41 140 ALA A C 1
ATOM 1116 O O . ALA A 1 140 ? 20.648 -46.114 27.726 1.00 44.41 140 ALA A O 1
#

Sequence (140 aa):
MRSLTVPIALLALFVCSTTAIELEGCQRGYLSVMTADKDKHLRKEIKEKLGFSTNRDDVIAQVTVRSRDRAQTMTATFVGRNKDGLSIAYEFEVRTDRNSDLTVIPFKTFFDYLQCEQIYFKPNPPKQDEHAPKDPDCCA

Foldseek 3Di:
DDDPPVVVVVVVVVVVPVLVPQQVQKEKEDKDKDFPLVDPPVQVCCCVQVVDHEDRRKMKIWMWMDHPVDPFIKIKIKTAHPPPRDIWIWIWTPDPDPPTHTGTDDPVVVVSSVVHHYDDPPPDPPPPPPPDDPDDPDDD

Radius of gyration: 22.49 Å; chains: 1; bounding box: 53×59×71 Å

pLDDT: mean 75.51, std 18.67, range [39.16, 96.44]

Secondary structure (DSSP, 8-state):
----HHHHHHHHHHHTTTTSGGGTT-EE-PPEEEEGGG-HHHHHHHHHHH-----SS-EEEEEEEE-TT-SS-EEEEEEE-TTT--EEEEEEE--SSS-PPPEE--HHHHHHHTTSEE---PPPPP--------------